Protein AF-A0A6P0NW24-F1 (afdb_monomer)

Sequence (133 aa):
MTEERVIKIGGDTQISASSNTKISDQFTITNNIENSFNTLAETKVDEDIKNLLDQLLKAINEVNKKATPEQAETVETMAQDAETLVKESTKTQPRRKWYEMSLEGLKDAAKNMGDIAIPVLKVVDKISPILLP

Structure (mmCIF, N/CA/C/O backbone):
data_AF-A0A6P0NW24-F1
#
_entry.id   AF-A0A6P0NW24-F1
#
loop_
_atom_site.group_PDB
_atom_site.id
_atom_site.type_symbol
_atom_site.label_atom_id
_atom_site.label_alt_id
_atom_site.label_comp_id
_atom_site.label_asym_id
_atom_site.label_entity_id
_atom_site.label_seq_id
_atom_site.pdbx_PDB_ins_code
_atom_site.Cartn_x
_atom_site.Cartn_y
_atom_site.Cartn_z
_atom_site.occupancy
_atom_site.B_iso_or_equiv
_atom_site.auth_seq_id
_atom_site.auth_comp_id
_atom_site.auth_asym_id
_atom_site.auth_atom_id
_atom_site.pdbx_PDB_model_num
ATOM 1 N N . MET A 1 1 ? 43.310 22.328 -19.550 1.00 39.75 1 MET A N 1
ATOM 2 C CA . MET A 1 1 ? 43.492 20.917 -19.156 1.00 39.75 1 MET A CA 1
ATOM 3 C C . MET A 1 1 ? 43.455 20.886 -17.641 1.00 39.75 1 MET A C 1
ATOM 5 O O . MET A 1 1 ? 44.419 21.293 -17.014 1.00 39.75 1 MET A O 1
ATOM 9 N N . THR A 1 2 ? 42.297 20.592 -17.060 1.00 40.59 2 THR A N 1
ATOM 10 C CA . THR A 1 2 ? 42.105 20.524 -15.604 1.00 40.59 2 THR A CA 1
ATOM 11 C C . THR A 1 2 ? 42.203 19.070 -15.181 1.00 40.59 2 THR A C 1
ATOM 13 O O . THR A 1 2 ? 41.459 18.239 -15.694 1.00 40.59 2 THR A O 1
ATOM 16 N N . GLU A 1 3 ? 43.156 18.773 -14.301 1.00 44.84 3 GLU A N 1
ATOM 17 C CA . GLU A 1 3 ? 43.402 17.424 -13.805 1.00 44.84 3 GLU A CA 1
ATOM 18 C C . GLU A 1 3 ? 42.316 16.986 -12.819 1.00 44.84 3 GLU A C 1
ATOM 20 O O . GLU A 1 3 ? 42.019 17.667 -11.835 1.00 44.84 3 GLU A O 1
ATOM 25 N N . GLU A 1 4 ? 41.728 15.831 -13.105 1.00 42.72 4 GLU A N 1
ATOM 26 C CA . GLU A 1 4 ? 40.756 15.149 -12.267 1.00 42.72 4 GLU A CA 1
ATOM 27 C C . GLU A 1 4 ? 41.482 14.469 -11.096 1.00 42.72 4 GLU A C 1
ATOM 29 O O . GLU A 1 4 ? 42.306 13.571 -11.278 1.00 42.72 4 GLU A O 1
ATOM 34 N N . ARG A 1 5 ? 41.200 14.907 -9.864 1.00 49.00 5 ARG A N 1
ATOM 35 C CA . ARG A 1 5 ? 41.702 14.238 -8.658 1.00 49.00 5 ARG A CA 1
ATOM 36 C C . ARG A 1 5 ? 40.837 13.019 -8.357 1.00 49.00 5 ARG A C 1
ATOM 38 O O . ARG A 1 5 ? 39.780 13.136 -7.745 1.00 49.00 5 ARG A O 1
ATOM 45 N N . VAL A 1 6 ? 41.326 11.846 -8.744 1.00 48.28 6 VAL A N 1
ATOM 46 C CA . VAL A 1 6 ? 40.735 10.555 -8.373 1.00 48.28 6 VAL A CA 1
ATOM 47 C C . VAL A 1 6 ? 41.052 10.256 -6.904 1.00 48.28 6 VAL A C 1
ATOM 49 O O . VAL A 1 6 ? 42.190 9.944 -6.554 1.00 48.28 6 VAL A O 1
ATOM 52 N N . ILE A 1 7 ? 40.044 10.334 -6.033 1.00 49.94 7 ILE A N 1
ATOM 53 C CA . ILE A 1 7 ? 40.124 9.795 -4.670 1.00 49.94 7 ILE A CA 1
ATOM 54 C C . ILE A 1 7 ? 39.885 8.285 -4.770 1.00 49.94 7 ILE A C 1
ATOM 56 O O . ILE A 1 7 ? 38.765 7.842 -5.006 1.00 49.94 7 ILE A O 1
ATOM 60 N N . LYS A 1 8 ? 40.943 7.483 -4.610 1.00 43.34 8 LYS A N 1
ATOM 61 C CA . LYS A 1 8 ? 40.828 6.022 -4.504 1.00 43.34 8 LYS A CA 1
ATOM 62 C C . LYS A 1 8 ? 40.441 5.644 -3.075 1.00 43.34 8 LYS A C 1
ATOM 64 O O .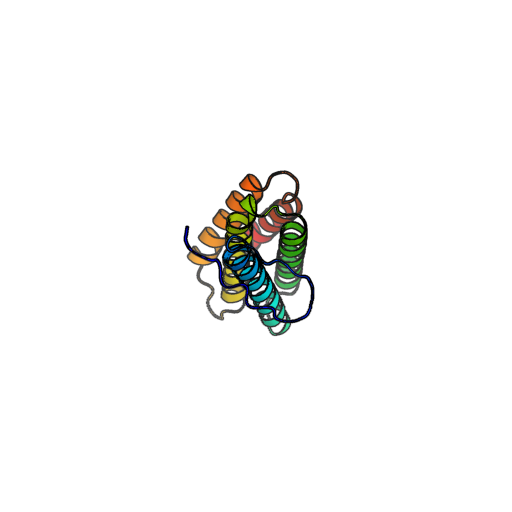 LYS A 1 8 ? 41.292 5.652 -2.189 1.00 43.34 8 LYS A O 1
ATOM 69 N N . ILE A 1 9 ? 39.178 5.285 -2.869 1.00 50.75 9 ILE A N 1
ATOM 70 C CA . ILE A 1 9 ? 38.753 4.462 -1.731 1.00 50.75 9 ILE A CA 1
ATOM 71 C C . ILE A 1 9 ? 38.632 3.034 -2.268 1.00 50.75 9 ILE A C 1
ATOM 73 O O . ILE A 1 9 ? 38.057 2.825 -3.331 1.00 50.75 9 ILE A O 1
ATOM 77 N N . GLY A 1 10 ? 39.273 2.074 -1.601 1.00 46.25 10 GLY A N 1
ATOM 78 C CA . GLY A 1 10 ? 39.336 0.686 -2.057 1.00 46.25 10 GLY A CA 1
ATOM 79 C C . GLY A 1 10 ? 37.954 0.050 -2.240 1.00 46.25 10 GLY A C 1
ATOM 80 O O . GLY A 1 10 ? 37.070 0.240 -1.408 1.00 46.25 10 GLY A O 1
ATOM 81 N N . GLY A 1 11 ? 37.821 -0.731 -3.315 1.00 44.28 11 GLY A N 1
ATOM 82 C CA . GLY A 1 11 ? 36.614 -1.456 -3.716 1.00 44.28 11 GLY A CA 1
ATOM 83 C C . GLY A 1 11 ? 36.001 -0.851 -4.978 1.00 44.28 11 GLY A C 1
ATOM 84 O O . GLY A 1 11 ? 35.437 0.234 -4.924 1.00 44.28 11 GLY A O 1
ATOM 85 N N . ASP A 1 12 ? 36.129 -1.544 -6.111 1.00 47.66 12 ASP A N 1
ATOM 86 C CA . ASP A 1 12 ? 35.763 -1.093 -7.463 1.00 47.66 12 ASP A CA 1
ATOM 87 C C . ASP A 1 12 ? 34.252 -0.862 -7.667 1.00 47.66 12 ASP A C 1
ATOM 89 O O . ASP A 1 12 ? 33.597 -1.549 -8.446 1.00 47.66 12 ASP A O 1
ATOM 93 N N . THR A 1 13 ? 33.669 0.133 -7.003 1.00 51.84 13 THR A N 1
ATOM 94 C CA . THR A 1 13 ? 32.369 0.684 -7.398 1.00 51.84 13 THR A CA 1
ATOM 95 C C . THR A 1 13 ? 32.582 2.104 -7.891 1.00 51.84 13 THR A C 1
ATOM 97 O O . THR A 1 13 ? 32.702 3.052 -7.118 1.00 51.84 13 THR A O 1
ATOM 100 N N . GLN A 1 14 ? 32.649 2.249 -9.214 1.00 45.91 14 GLN A N 1
ATOM 101 C CA . GLN A 1 14 ? 32.608 3.550 -9.871 1.00 45.91 14 GLN A CA 1
ATOM 102 C C . GLN A 1 14 ? 31.190 4.119 -9.722 1.00 45.91 14 GLN A C 1
ATOM 104 O O . GLN A 1 14 ? 30.301 3.826 -10.517 1.00 45.91 14 GLN A O 1
ATOM 109 N N . ILE A 1 15 ? 30.955 4.903 -8.668 1.00 49.78 15 ILE A N 1
ATOM 110 C CA . ILE A 1 15 ? 29.700 5.636 -8.478 1.00 49.78 15 ILE A CA 1
ATOM 111 C C . ILE A 1 15 ? 29.811 6.943 -9.272 1.00 49.78 15 ILE A C 1
ATOM 113 O O . ILE A 1 15 ? 30.416 7.912 -8.818 1.00 49.78 15 ILE A O 1
ATOM 117 N N . SER A 1 16 ? 29.253 6.967 -10.486 1.00 48.12 16 SER A N 1
ATOM 118 C CA . SER A 1 16 ? 29.070 8.210 -11.242 1.00 48.12 16 SER A CA 1
ATOM 119 C C . SER A 1 16 ? 28.020 9.089 -10.552 1.00 48.12 16 SER A C 1
ATOM 121 O O . SER A 1 16 ? 27.059 8.587 -9.970 1.00 48.12 16 SER A O 1
ATOM 123 N N . ALA A 1 17 ? 28.176 10.413 -10.604 1.00 46.56 17 ALA A N 1
ATOM 124 C CA . ALA A 1 17 ? 27.355 11.383 -9.866 1.00 46.56 17 ALA A CA 1
ATOM 125 C C . ALA A 1 17 ? 25.835 11.366 -10.186 1.00 46.56 17 ALA A C 1
ATOM 127 O O . ALA A 1 17 ? 25.069 12.034 -9.499 1.00 46.56 17 ALA A O 1
ATOM 128 N N . SER A 1 18 ? 25.374 10.571 -11.161 1.00 50.22 18 SER A N 1
ATOM 129 C CA . SER A 1 18 ? 23.950 10.252 -11.389 1.00 50.22 18 SER A CA 1
ATOM 130 C C . SER A 1 18 ? 23.377 9.194 -10.434 1.00 50.22 18 SER A C 1
ATOM 132 O O . SER A 1 18 ? 22.185 8.901 -10.474 1.00 50.22 18 SER A O 1
ATOM 134 N N . SER A 1 19 ? 24.229 8.558 -9.634 1.00 53.88 19 SER A N 1
ATOM 135 C CA . SER A 1 19 ? 23.867 7.451 -8.746 1.00 53.88 19 SER A CA 1
ATOM 136 C C . SER A 1 19 ? 23.485 7.925 -7.343 1.00 53.88 19 SER A C 1
ATOM 138 O O . SER A 1 19 ? 22.760 7.220 -6.652 1.00 53.88 19 SER A O 1
ATOM 140 N N . ASN A 1 20 ? 23.906 9.126 -6.929 1.00 50.28 20 ASN A N 1
ATOM 141 C CA . ASN A 1 20 ? 23.624 9.632 -5.581 1.00 50.28 20 ASN A CA 1
ATOM 142 C C . ASN A 1 20 ? 22.130 9.910 -5.352 1.00 50.28 20 ASN A C 1
ATOM 144 O O . ASN A 1 20 ? 21.627 9.579 -4.286 1.00 50.28 20 ASN A O 1
ATOM 148 N N . THR A 1 21 ? 21.419 10.453 -6.346 1.00 53.44 21 THR A N 1
ATOM 149 C CA . THR A 1 21 ? 19.963 10.679 -6.262 1.00 53.44 21 THR A CA 1
ATOM 150 C C . THR A 1 21 ? 19.177 9.370 -6.370 1.00 53.44 21 THR A C 1
ATOM 152 O O . THR A 1 21 ? 18.294 9.095 -5.574 1.00 53.44 21 THR A O 1
ATOM 155 N N . LYS A 1 22 ? 19.572 8.468 -7.274 1.00 59.38 22 LYS A N 1
ATOM 156 C CA . LYS A 1 22 ? 18.902 7.165 -7.437 1.00 59.38 22 LYS A CA 1
ATOM 157 C C . LYS A 1 22 ? 19.003 6.279 -6.192 1.00 59.38 22 LYS A C 1
ATOM 159 O O . LYS A 1 22 ? 18.055 5.577 -5.854 1.00 59.38 22 LYS A O 1
ATOM 164 N N . ILE A 1 23 ? 20.152 6.305 -5.512 1.00 62.03 23 ILE A N 1
ATOM 165 C CA . ILE A 1 23 ? 20.346 5.581 -4.251 1.00 62.03 23 ILE A CA 1
ATOM 166 C C . ILE A 1 23 ? 19.511 6.221 -3.133 1.00 62.03 23 ILE A C 1
ATOM 168 O O . ILE A 1 23 ? 18.936 5.486 -2.330 1.00 62.03 23 ILE A O 1
ATOM 172 N N . SER A 1 24 ? 19.403 7.556 -3.081 1.00 65.00 24 SER A N 1
ATOM 173 C CA . SER A 1 24 ? 18.580 8.225 -2.066 1.00 65.00 24 SER A CA 1
ATOM 174 C C . SER A 1 24 ? 17.090 7.946 -2.240 1.00 65.00 24 SER A C 1
ATOM 176 O O . SER A 1 24 ? 16.416 7.689 -1.245 1.00 65.00 24 SER A O 1
ATOM 178 N N . ASP A 1 25 ? 16.587 7.926 -3.474 1.00 73.31 25 ASP A N 1
ATOM 179 C CA . ASP A 1 25 ? 15.161 7.712 -3.747 1.00 73.31 25 ASP A CA 1
ATOM 180 C C . ASP A 1 25 ? 14.765 6.274 -3.393 1.00 73.31 25 ASP A C 1
ATOM 182 O O . ASP A 1 25 ? 13.826 6.040 -2.632 1.00 73.31 25 ASP A O 1
ATOM 186 N N . GLN A 1 26 ? 15.567 5.294 -3.827 1.00 72.75 26 GLN A N 1
ATOM 187 C CA . GLN A 1 26 ? 15.350 3.884 -3.495 1.00 72.75 26 GLN A CA 1
ATOM 188 C C . GLN A 1 26 ? 15.390 3.625 -1.979 1.00 72.75 26 GLN A C 1
ATOM 190 O O . GLN A 1 26 ? 14.616 2.815 -1.456 1.00 72.75 26 GLN A O 1
ATOM 195 N N . PHE A 1 27 ? 16.292 4.308 -1.267 1.00 77.06 27 PHE A N 1
ATOM 196 C CA . PHE A 1 27 ? 16.398 4.224 0.187 1.00 77.06 27 PHE A CA 1
ATOM 197 C C . PHE A 1 27 ? 15.160 4.812 0.875 1.00 77.06 27 PHE A C 1
ATOM 199 O O . PHE A 1 27 ? 14.579 4.163 1.744 1.00 77.06 27 PHE A O 1
ATOM 206 N N . THR A 1 28 ? 14.704 5.991 0.447 1.00 83.38 28 THR A N 1
ATOM 207 C CA . THR A 1 28 ? 13.495 6.638 0.978 1.00 83.38 28 THR A CA 1
ATOM 208 C C . THR A 1 28 ? 12.250 5.776 0.761 1.00 83.38 28 THR A C 1
ATOM 210 O O . THR A 1 28 ? 11.503 5.534 1.710 1.00 83.38 28 THR A O 1
ATOM 213 N N . ILE A 1 29 ? 12.059 5.233 -0.447 1.00 87.81 29 ILE A N 1
ATOM 214 C CA . ILE A 1 29 ? 10.926 4.351 -0.773 1.00 87.81 29 ILE A CA 1
ATOM 215 C C . ILE A 1 29 ? 10.911 3.124 0.144 1.00 87.81 29 ILE A C 1
ATOM 217 O O . ILE A 1 29 ? 9.877 2.787 0.724 1.00 87.81 29 ILE A O 1
ATOM 221 N N . THR A 1 30 ? 12.061 2.462 0.295 1.00 85.50 30 THR A N 1
ATOM 222 C CA . THR A 1 30 ? 12.174 1.243 1.107 1.00 85.50 30 THR A CA 1
ATOM 223 C C . THR A 1 30 ? 11.846 1.530 2.572 1.00 85.50 30 THR A C 1
ATOM 225 O O . THR A 1 30 ? 11.039 0.816 3.165 1.00 85.50 30 THR A O 1
ATOM 228 N N . ASN A 1 31 ? 12.362 2.633 3.123 1.00 86.38 31 ASN A N 1
ATOM 229 C CA . ASN A 1 31 ? 12.066 3.041 4.497 1.00 86.38 31 ASN A CA 1
ATOM 230 C C . ASN A 1 31 ? 10.577 3.343 4.711 1.00 86.38 31 ASN A C 1
ATOM 232 O O . ASN A 1 31 ? 10.016 2.948 5.730 1.00 86.38 31 ASN A O 1
ATOM 236 N N . ASN A 1 32 ? 9.911 4.011 3.764 1.00 88.12 32 ASN A N 1
ATOM 237 C CA . ASN A 1 32 ? 8.479 4.313 3.877 1.00 88.12 32 ASN A CA 1
ATOM 238 C C . ASN A 1 32 ? 7.628 3.033 3.892 1.00 88.12 32 ASN A C 1
ATOM 240 O O . ASN A 1 32 ? 6.691 2.909 4.685 1.00 88.12 32 ASN A O 1
ATOM 244 N N . ILE A 1 33 ? 7.981 2.056 3.053 1.00 90.75 33 ILE A N 1
ATOM 245 C CA . ILE A 1 33 ? 7.313 0.750 3.016 1.00 90.75 33 ILE A CA 1
ATOM 246 C C . ILE A 1 33 ? 7.540 -0.005 4.335 1.00 90.75 33 ILE A C 1
ATOM 248 O O . ILE A 1 33 ? 6.583 -0.505 4.927 1.00 90.75 33 ILE A O 1
ATOM 252 N N . GLU A 1 34 ? 8.777 -0.058 4.832 1.00 91.00 34 GLU A N 1
ATOM 253 C CA . GLU A 1 34 ? 9.110 -0.723 6.099 1.00 91.00 34 GLU A CA 1
ATOM 254 C C . GLU A 1 34 ? 8.407 -0.074 7.298 1.00 91.00 34 GLU A C 1
ATOM 256 O O . GLU A 1 34 ? 7.786 -0.768 8.106 1.00 91.00 34 GLU A O 1
ATOM 261 N N . ASN A 1 35 ? 8.414 1.258 7.379 1.00 90.44 35 ASN A N 1
ATOM 262 C CA . ASN A 1 35 ? 7.697 2.004 8.413 1.00 90.44 35 ASN A CA 1
ATOM 263 C C . ASN A 1 35 ? 6.193 1.717 8.384 1.00 90.44 35 ASN A C 1
ATOM 265 O O . ASN A 1 35 ? 5.560 1.596 9.438 1.00 90.44 35 ASN A O 1
ATOM 269 N N . SER A 1 36 ? 5.622 1.566 7.189 1.00 90.06 36 SER A N 1
ATOM 270 C CA . SER A 1 36 ? 4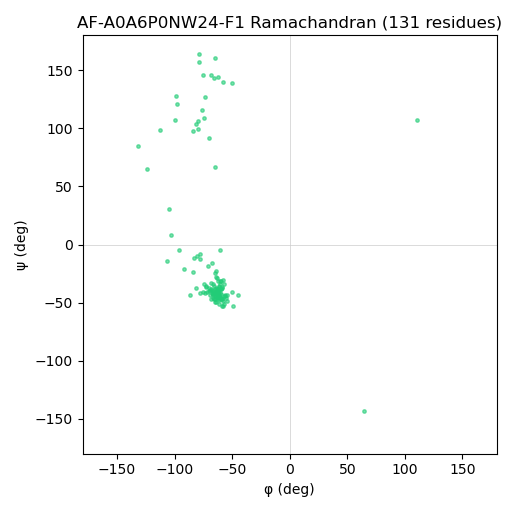.214 1.215 7.016 1.00 90.06 36 SER A CA 1
ATOM 271 C C . SER A 1 36 ? 3.918 -0.199 7.516 1.00 90.06 36 SER A C 1
ATOM 273 O O . SER A 1 36 ? 2.939 -0.388 8.235 1.00 90.06 36 SER A O 1
ATOM 275 N N . PHE A 1 37 ? 4.774 -1.182 7.214 1.00 94.12 37 PHE A N 1
ATOM 276 C CA . PHE A 1 37 ? 4.634 -2.539 7.754 1.00 94.12 37 PHE A CA 1
ATOM 277 C C . PHE A 1 37 ? 4.741 -2.565 9.279 1.00 94.12 37 PHE A C 1
ATOM 279 O O . PHE A 1 37 ? 3.907 -3.190 9.933 1.00 94.12 37 PHE A O 1
ATOM 286 N N . ASN A 1 38 ? 5.721 -1.856 9.845 1.00 91.00 38 ASN A N 1
ATOM 287 C CA . ASN A 1 38 ? 5.909 -1.769 11.293 1.00 91.00 38 ASN A CA 1
ATOM 288 C C . ASN A 1 38 ? 4.687 -1.139 11.966 1.00 91.00 38 ASN A C 1
ATOM 290 O O . ASN A 1 38 ? 4.127 -1.711 12.900 1.00 91.00 38 ASN A O 1
ATOM 294 N N . THR A 1 39 ? 4.210 -0.014 11.422 1.00 91.75 39 THR A N 1
ATOM 295 C CA . THR A 1 39 ? 2.989 0.640 11.903 1.00 91.75 39 THR A CA 1
ATOM 296 C C . THR A 1 39 ? 1.822 -0.338 11.848 1.00 91.75 39 THR A C 1
ATOM 298 O O . THR A 1 39 ? 1.162 -0.541 12.859 1.00 91.75 39 THR A O 1
ATOM 301 N N . LEU A 1 40 ? 1.596 -0.995 10.704 1.00 91.19 40 LEU A N 1
ATOM 302 C CA . LEU A 1 40 ? 0.488 -1.927 10.496 1.00 91.19 40 LEU A CA 1
ATOM 303 C C . LEU A 1 40 ? 0.535 -3.144 11.438 1.00 91.19 40 LEU A C 1
ATOM 305 O O . LEU A 1 40 ? -0.511 -3.618 11.892 1.00 91.19 40 LEU A O 1
ATOM 309 N N . ALA A 1 41 ? 1.727 -3.646 11.761 1.00 87.38 41 ALA A N 1
ATOM 310 C CA . ALA A 1 41 ? 1.905 -4.770 12.673 1.00 87.38 41 ALA A CA 1
ATOM 311 C C . ALA A 1 41 ? 1.404 -4.444 14.090 1.00 87.38 41 ALA A C 1
ATOM 313 O O . ALA A 1 41 ? 0.725 -5.278 14.696 1.00 87.38 41 ALA A O 1
ATOM 314 N N . GLU A 1 42 ? 1.655 -3.225 14.570 1.00 86.50 42 GLU A N 1
ATOM 315 C CA . GLU A 1 42 ? 1.365 -2.777 15.940 1.00 86.50 42 GLU A CA 1
ATOM 316 C C . GLU A 1 42 ? -0.087 -2.314 16.165 1.00 86.50 42 GLU A C 1
ATOM 318 O O . GLU A 1 42 ? -0.527 -2.139 17.305 1.00 86.50 42 GLU A O 1
ATOM 323 N N . THR A 1 43 ? -0.865 -2.125 15.098 1.00 83.19 43 THR A N 1
ATOM 324 C CA . THR A 1 43 ? -2.241 -1.609 15.195 1.00 83.19 43 THR A CA 1
ATOM 325 C C . THR A 1 43 ? -3.254 -2.671 15.623 1.00 83.19 43 THR A C 1
ATOM 327 O O . THR A 1 43 ? -3.093 -3.871 15.368 1.00 83.19 43 THR A O 1
ATOM 330 N N . LYS A 1 44 ? -4.367 -2.176 16.182 1.00 83.62 44 LYS A N 1
ATOM 331 C CA . LYS A 1 44 ? -5.599 -2.925 16.465 1.00 83.62 44 LYS A CA 1
ATOM 332 C C . LYS A 1 44 ? -6.730 -2.601 15.478 1.00 83.62 44 LYS A C 1
ATOM 334 O O . LYS A 1 44 ? -7.892 -2.588 15.877 1.00 83.62 44 LYS A O 1
ATOM 339 N N . VAL A 1 45 ? -6.403 -2.257 14.232 1.00 86.12 45 VAL A N 1
ATOM 340 C CA . VAL A 1 45 ? -7.426 -2.115 13.184 1.00 86.12 45 VAL A CA 1
ATOM 341 C C . VAL A 1 45 ? -8.081 -3.461 12.896 1.00 86.12 45 VAL A C 1
ATOM 343 O O . VAL A 1 45 ? -7.528 -4.511 13.231 1.00 86.12 45 VAL A O 1
ATOM 346 N N . ASP A 1 46 ? -9.260 -3.407 12.284 1.00 89.31 46 ASP A N 1
ATOM 347 C CA . ASP A 1 46 ? -9.982 -4.586 11.820 1.00 89.31 46 ASP A CA 1
ATOM 348 C C . ASP A 1 46 ? -9.080 -5.518 10.987 1.00 89.31 46 ASP A C 1
ATOM 350 O O . ASP A 1 46 ? -8.248 -5.055 10.201 1.00 89.31 46 ASP A O 1
ATOM 354 N N . GLU A 1 47 ? -9.215 -6.830 11.191 1.00 90.25 47 GLU A N 1
ATOM 355 C CA . GLU A 1 47 ? -8.305 -7.828 10.620 1.00 90.25 47 GLU A CA 1
ATOM 356 C C . GLU A 1 47 ? -8.399 -7.898 9.089 1.00 90.25 47 GLU A C 1
ATOM 358 O O . GLU A 1 47 ? -7.371 -8.051 8.422 1.00 90.25 47 GLU A O 1
ATOM 363 N N . ASP A 1 48 ? -9.588 -7.682 8.517 1.00 90.62 48 ASP A N 1
ATOM 364 C CA . ASP A 1 48 ? -9.772 -7.664 7.065 1.00 90.62 48 ASP A CA 1
ATOM 365 C C . ASP A 1 48 ? -9.088 -6.435 6.454 1.00 90.62 48 ASP A C 1
ATOM 367 O O . ASP A 1 48 ? -8.361 -6.547 5.458 1.00 90.62 48 ASP A O 1
ATOM 371 N N . ILE A 1 49 ? -9.237 -5.267 7.090 1.00 92.12 49 ILE A N 1
ATOM 372 C CA . ILE A 1 49 ? -8.533 -4.039 6.688 1.00 92.12 49 ILE A CA 1
ATOM 373 C C . ILE A 1 49 ? -7.019 -4.229 6.822 1.00 92.12 49 ILE A C 1
ATOM 375 O O . ILE A 1 49 ? -6.269 -3.881 5.907 1.00 92.12 49 ILE A O 1
ATOM 379 N N . LYS A 1 50 ? -6.557 -4.822 7.930 1.00 94.00 50 LYS A N 1
ATOM 380 C CA . LYS A 1 50 ? -5.136 -5.089 8.179 1.00 94.00 50 LYS A CA 1
ATOM 381 C C . LYS A 1 50 ? -4.538 -5.979 7.092 1.00 94.00 50 LYS A C 1
ATOM 383 O O . LYS A 1 50 ? -3.484 -5.659 6.548 1.00 94.00 50 LYS A O 1
ATOM 388 N N . ASN A 1 51 ? -5.226 -7.059 6.735 1.00 95.25 51 ASN A N 1
ATOM 389 C CA . ASN A 1 51 ? -4.789 -7.984 5.695 1.00 95.25 51 ASN A CA 1
ATOM 390 C C . ASN A 1 51 ? -4.741 -7.326 4.304 1.00 95.25 51 ASN A C 1
ATOM 392 O O . ASN A 1 51 ? -3.821 -7.577 3.525 1.00 95.25 51 ASN A O 1
ATOM 396 N N . LEU A 1 52 ? -5.703 -6.460 3.979 1.00 96.88 52 LEU A N 1
ATOM 397 C CA . LEU A 1 52 ? -5.690 -5.737 2.707 1.00 96.88 52 LEU A CA 1
ATOM 398 C C . LEU A 1 52 ? -4.574 -4.686 2.642 1.00 96.88 52 LEU A C 1
ATOM 400 O O . LEU A 1 52 ? -3.912 -4.577 1.611 1.00 96.88 52 LEU A O 1
ATOM 404 N N . LEU A 1 53 ? -4.319 -3.951 3.728 1.00 96.50 53 LEU A N 1
ATOM 405 C CA . LEU A 1 53 ? -3.199 -3.006 3.802 1.00 96.50 53 LEU A CA 1
ATOM 406 C C . LEU A 1 53 ? -1.842 -3.725 3.707 1.00 96.50 53 LEU A C 1
ATOM 408 O O . LEU A 1 53 ? -0.943 -3.241 3.025 1.00 96.50 53 LEU A O 1
ATOM 412 N N . ASP A 1 54 ? -1.699 -4.911 4.301 1.00 97.00 54 ASP A N 1
ATOM 413 C CA . ASP A 1 54 ? -0.492 -5.737 4.161 1.00 97.00 54 ASP A CA 1
ATOM 414 C C . ASP A 1 54 ? -0.283 -6.192 2.705 1.00 97.00 54 ASP A C 1
ATOM 416 O O . ASP A 1 54 ? 0.815 -6.062 2.157 1.00 97.00 54 ASP A O 1
ATOM 420 N N . GLN A 1 55 ? -1.346 -6.650 2.036 1.00 98.00 55 GLN A N 1
ATOM 421 C CA . GLN A 1 55 ? -1.300 -6.993 0.611 1.00 98.00 55 GLN A CA 1
ATOM 422 C C . GLN A 1 55 ? -0.933 -5.790 -0.263 1.00 98.00 55 GLN A C 1
ATOM 424 O O . GLN A 1 55 ? -0.174 -5.950 -1.221 1.00 98.00 55 GLN A O 1
ATOM 429 N N . LEU A 1 56 ? -1.436 -4.597 0.068 1.00 98.31 56 LEU A N 1
ATOM 430 C CA . LEU A 1 56 ? -1.114 -3.359 -0.639 1.00 98.31 56 LEU A CA 1
ATOM 431 C C . LEU A 1 56 ? 0.384 -3.054 -0.542 1.00 98.31 56 LEU A C 1
ATOM 433 O O . LEU A 1 56 ? 1.042 -2.875 -1.566 1.00 98.31 56 LEU A O 1
ATOM 437 N N . LEU A 1 57 ? 0.938 -3.059 0.672 1.00 97.94 57 LEU A N 1
ATOM 438 C CA . LEU A 1 57 ? 2.358 -2.788 0.906 1.00 97.94 57 LEU A CA 1
ATOM 439 C C . LEU A 1 57 ? 3.260 -3.831 0.235 1.00 97.94 57 LEU A C 1
ATOM 441 O O . LEU A 1 57 ? 4.274 -3.480 -0.372 1.00 97.94 57 LEU A O 1
ATOM 445 N N . LYS A 1 58 ? 2.876 -5.114 0.271 1.00 98.12 58 LYS A N 1
ATOM 446 C CA . LYS A 1 58 ? 3.594 -6.184 -0.441 1.00 98.12 58 LYS A CA 1
ATOM 447 C C . LYS A 1 58 ? 3.576 -5.962 -1.949 1.00 98.12 58 LYS A C 1
ATOM 449 O O . LYS A 1 58 ? 4.619 -6.079 -2.586 1.00 98.12 58 LYS A O 1
ATOM 454 N N . ALA A 1 59 ? 2.423 -5.609 -2.515 1.00 98.25 59 ALA A N 1
ATOM 455 C CA . ALA A 1 59 ? 2.304 -5.314 -3.937 1.00 98.25 59 ALA A CA 1
ATOM 456 C C . ALA A 1 59 ? 3.187 -4.125 -4.347 1.00 98.25 59 ALA A C 1
ATOM 458 O O . ALA A 1 59 ? 3.909 -4.229 -5.336 1.00 98.25 59 ALA A O 1
ATOM 459 N N . ILE A 1 60 ? 3.198 -3.039 -3.569 1.00 97.88 60 ILE A N 1
ATOM 460 C CA . ILE A 1 60 ? 4.045 -1.864 -3.831 1.00 97.88 60 ILE A CA 1
ATOM 461 C C . ILE A 1 60 ? 5.531 -2.227 -3.742 1.00 97.88 60 ILE A C 1
ATOM 463 O O . ILE A 1 60 ? 6.306 -1.826 -4.606 1.00 97.88 60 ILE A O 1
ATOM 467 N N . ASN A 1 61 ? 5.936 -3.044 -2.766 1.00 96.50 61 ASN A N 1
ATOM 468 C CA . ASN A 1 61 ? 7.319 -3.515 -2.672 1.00 96.50 61 ASN A CA 1
ATOM 469 C C . ASN A 1 61 ? 7.734 -4.354 -3.896 1.00 96.50 61 ASN A C 1
ATOM 471 O O . ASN A 1 61 ? 8.848 -4.228 -4.399 1.00 96.50 61 ASN A O 1
ATOM 475 N N . GLU A 1 62 ? 6.837 -5.190 -4.419 1.00 97.25 62 GLU A N 1
ATOM 476 C CA . GLU A 1 62 ? 7.095 -5.943 -5.652 1.00 97.25 62 GLU A CA 1
ATOM 477 C C . GLU A 1 62 ? 7.168 -5.048 -6.894 1.00 97.25 62 GLU A C 1
ATOM 479 O O . GLU A 1 62 ? 7.947 -5.338 -7.804 1.00 97.25 62 GLU A O 1
ATOM 484 N N . VAL A 1 63 ? 6.400 -3.955 -6.936 1.00 96.88 63 VAL A N 1
ATOM 485 C CA . VAL A 1 63 ? 6.530 -2.938 -7.988 1.00 96.88 63 VAL A CA 1
ATOM 486 C C . VAL A 1 63 ? 7.880 -2.235 -7.880 1.00 96.88 63 VAL A C 1
ATOM 488 O O . VAL A 1 63 ? 8.591 -2.144 -8.875 1.00 96.88 63 VAL A O 1
ATOM 491 N N . ASN A 1 64 ? 8.274 -1.820 -6.674 1.00 95.44 64 ASN A N 1
ATOM 492 C CA . ASN A 1 64 ? 9.547 -1.156 -6.398 1.00 95.44 64 ASN A CA 1
ATOM 493 C C . ASN A 1 64 ? 10.753 -1.975 -6.890 1.00 95.44 64 ASN A C 1
ATOM 495 O O . ASN A 1 64 ? 11.636 -1.452 -7.558 1.00 95.44 64 ASN A O 1
ATOM 499 N N . LYS A 1 65 ? 10.750 -3.294 -6.659 1.00 94.00 65 LYS A N 1
ATOM 500 C CA . LYS A 1 65 ? 11.812 -4.205 -7.132 1.00 94.00 65 LYS A CA 1
ATOM 501 C C . LYS A 1 65 ? 11.929 -4.304 -8.658 1.00 94.00 65 LYS A C 1
ATOM 503 O O . LYS A 1 65 ? 12.963 -4.745 -9.154 1.00 94.00 65 LYS A O 1
ATOM 508 N N . LYS A 1 66 ? 10.862 -3.984 -9.395 1.00 94.81 66 LYS A N 1
ATOM 509 C CA . LYS A 1 66 ? 10.777 -4.114 -10.861 1.00 94.81 66 LYS A CA 1
ATOM 510 C C . LYS A 1 66 ? 10.833 -2.772 -11.583 1.00 94.81 66 LYS A C 1
ATOM 512 O O . LYS A 1 66 ? 10.993 -2.760 -12.801 1.00 94.81 66 LYS A O 1
ATOM 517 N N . ALA A 1 67 ? 10.649 -1.677 -10.853 1.00 93.50 67 ALA A N 1
ATOM 518 C CA . ALA A 1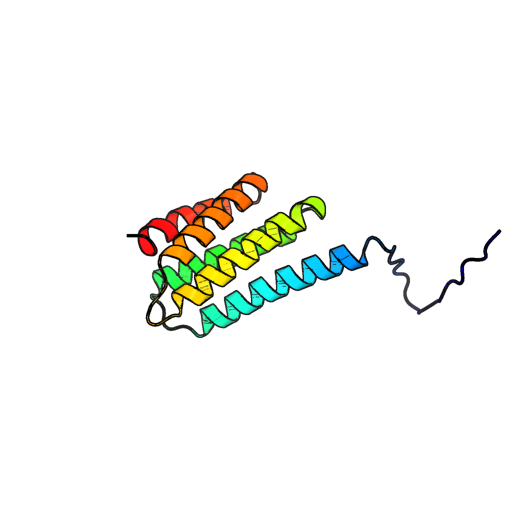 67 ? 10.600 -0.339 -11.405 1.00 93.50 67 ALA A CA 1
ATOM 519 C C . ALA A 1 67 ? 11.953 0.062 -11.997 1.00 93.50 67 ALA A C 1
ATOM 521 O O . ALA A 1 67 ? 13.020 -0.274 -11.477 1.00 93.50 67 ALA A O 1
ATOM 522 N N . THR A 1 68 ? 11.906 0.802 -13.100 1.00 92.00 68 THR A N 1
ATOM 5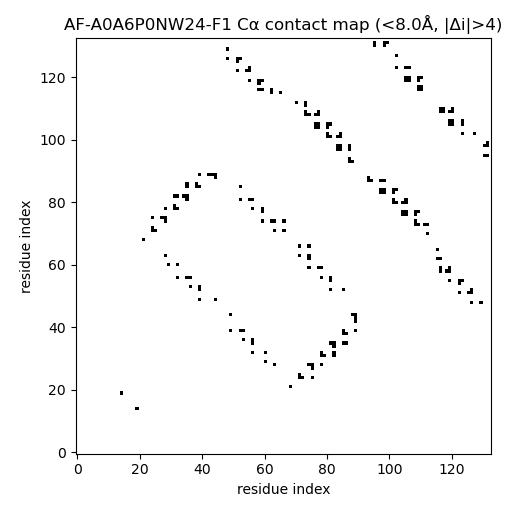23 C CA . THR A 1 68 ? 13.094 1.460 -13.640 1.00 92.00 68 THR A CA 1
ATOM 524 C C . THR A 1 68 ? 13.398 2.731 -12.839 1.00 92.00 68 THR A C 1
ATOM 526 O O . THR A 1 68 ? 12.524 3.258 -12.149 1.00 92.00 68 THR A O 1
ATOM 529 N N . PRO A 1 69 ? 14.611 3.300 -12.952 1.00 88.62 69 PRO A N 1
ATOM 530 C CA . PRO A 1 69 ? 14.922 4.568 -12.293 1.00 88.62 69 PRO A CA 1
ATOM 531 C C . PRO A 1 69 ? 13.995 5.727 -12.690 1.00 88.62 69 PRO A C 1
ATOM 533 O O . PRO A 1 69 ? 13.753 6.613 -11.885 1.00 88.62 69 PRO A O 1
ATOM 536 N N . GLU A 1 70 ? 13.470 5.723 -13.916 1.00 90.19 70 GLU A N 1
ATOM 537 C CA . GLU A 1 70 ? 12.525 6.741 -14.407 1.00 90.19 70 GLU A CA 1
ATOM 538 C C . GLU A 1 70 ? 11.146 6.624 -13.744 1.00 90.19 70 GLU A C 1
ATOM 540 O O . GLU A 1 70 ? 10.366 7.568 -13.752 1.00 90.19 70 GLU A O 1
ATOM 545 N N . GLN A 1 71 ? 10.853 5.468 -13.151 1.00 93.62 71 GLN A N 1
ATOM 546 C CA . GLN A 1 71 ? 9.602 5.176 -12.464 1.00 93.62 71 GLN A CA 1
ATOM 547 C C . GLN A 1 71 ? 9.693 5.388 -10.946 1.00 93.62 71 GLN A C 1
ATOM 549 O O . GLN A 1 71 ? 8.675 5.274 -10.261 1.00 93.62 71 GLN A O 1
ATOM 554 N N . ALA A 1 72 ? 10.879 5.702 -10.411 1.00 91.56 72 ALA A N 1
ATOM 555 C CA . ALA A 1 72 ? 11.124 5.799 -8.972 1.00 91.56 72 ALA A CA 1
ATOM 556 C C . ALA A 1 72 ? 10.178 6.793 -8.277 1.00 91.56 72 ALA A C 1
ATOM 558 O O . ALA A 1 72 ? 9.576 6.446 -7.268 1.00 91.56 72 ALA A O 1
ATOM 559 N N . GLU A 1 73 ? 9.947 7.970 -8.866 1.00 93.12 73 GLU A N 1
ATOM 560 C CA . GLU A 1 73 ? 9.022 8.985 -8.331 1.00 93.12 73 GLU A CA 1
ATOM 561 C C . GLU A 1 73 ? 7.570 8.475 -8.251 1.00 93.12 73 GLU A C 1
ATOM 563 O O . GLU A 1 73 ? 6.839 8.740 -7.294 1.00 93.12 73 GLU A O 1
ATOM 568 N N . THR A 1 74 ? 7.143 7.672 -9.231 1.00 96.12 74 THR A N 1
ATOM 569 C CA . THR A 1 74 ? 5.800 7.074 -9.220 1.00 96.12 74 THR A CA 1
ATOM 570 C C . THR A 1 74 ? 5.685 5.999 -8.136 1.00 96.12 74 THR A C 1
ATOM 572 O O . THR A 1 74 ? 4.654 5.890 -7.471 1.00 96.12 74 THR A O 1
ATOM 575 N N . VAL A 1 75 ? 6.750 5.222 -7.909 1.00 96.38 75 VAL A N 1
ATOM 576 C CA . VAL A 1 75 ? 6.810 4.262 -6.796 1.00 96.38 75 VAL A CA 1
ATOM 577 C C . VAL A 1 75 ? 6.821 4.966 -5.448 1.00 96.38 75 VAL A C 1
ATOM 579 O O . VAL A 1 75 ? 6.124 4.529 -4.532 1.00 96.38 75 VAL A O 1
ATOM 582 N N . GLU A 1 76 ? 7.565 6.061 -5.326 1.00 94.88 76 GLU A N 1
ATOM 583 C CA . GLU A 1 76 ? 7.587 6.873 -4.117 1.00 94.88 76 GLU A CA 1
ATOM 584 C C . GLU A 1 76 ? 6.202 7.415 -3.784 1.00 94.88 76 GLU A C 1
ATOM 586 O O . GLU A 1 76 ? 5.753 7.259 -2.649 1.00 94.88 76 GLU A O 1
ATOM 591 N N . THR A 1 77 ? 5.490 7.945 -4.779 1.00 96.06 77 THR A N 1
ATOM 592 C CA . THR A 1 77 ? 4.101 8.395 -4.617 1.00 96.06 77 THR A CA 1
ATOM 593 C C . THR A 1 77 ? 3.219 7.275 -4.057 1.00 96.06 77 THR A C 1
ATOM 595 O O . THR A 1 77 ? 2.554 7.462 -3.040 1.00 96.06 77 THR A O 1
ATOM 598 N N . MET A 1 78 ? 3.285 6.064 -4.634 1.00 97.94 78 MET A N 1
ATOM 599 C CA . MET A 1 78 ? 2.533 4.917 -4.105 1.00 97.94 78 MET A CA 1
ATOM 600 C C . MET A 1 78 ? 2.912 4.582 -2.658 1.00 97.94 78 MET A C 1
ATOM 602 O O . MET A 1 78 ? 2.037 4.283 -1.846 1.00 97.94 78 MET A O 1
ATOM 606 N N . ALA A 1 79 ? 4.202 4.612 -2.318 1.00 97.31 79 ALA A N 1
ATOM 607 C CA . ALA A 1 79 ? 4.663 4.318 -0.966 1.00 97.31 79 ALA A CA 1
ATOM 60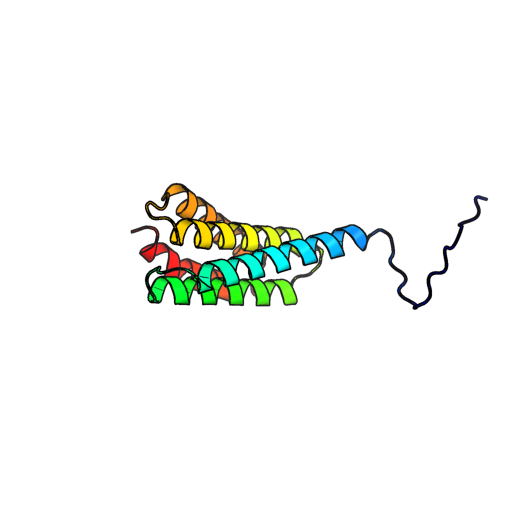8 C C . ALA A 1 79 ? 4.169 5.363 0.051 1.00 97.31 79 ALA A C 1
ATOM 610 O O . ALA A 1 79 ? 3.719 4.988 1.132 1.00 97.31 79 ALA A O 1
ATOM 611 N N . GLN A 1 80 ? 4.204 6.652 -0.297 1.00 96.94 80 GLN A N 1
ATOM 612 C CA . GLN A 1 80 ? 3.731 7.749 0.556 1.00 96.94 80 GLN A CA 1
ATOM 613 C C . GLN A 1 80 ? 2.208 7.704 0.770 1.00 96.94 80 GLN A C 1
ATOM 615 O O . GLN A 1 80 ? 1.723 7.870 1.896 1.00 96.94 80 GLN A O 1
ATOM 620 N N . ASP A 1 81 ? 1.441 7.426 -0.284 1.00 98.06 81 ASP A N 1
ATOM 621 C CA . ASP A 1 81 ? -0.012 7.289 -0.180 1.00 98.06 81 ASP A CA 1
ATOM 622 C C . ASP A 1 81 ? -0.412 6.054 0.635 1.00 98.06 81 ASP A C 1
ATOM 624 O O . ASP A 1 81 ? -1.292 6.132 1.497 1.00 98.06 81 ASP A O 1
AT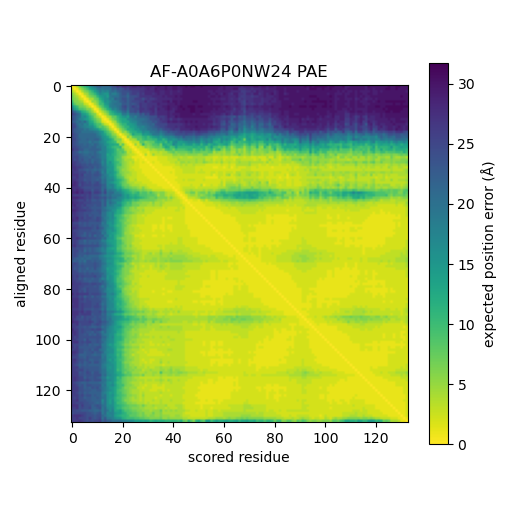OM 628 N N . ALA A 1 82 ? 0.264 4.918 0.433 1.00 97.62 82 ALA A N 1
ATOM 629 C CA . ALA A 1 82 ? 0.041 3.726 1.247 1.00 97.62 82 ALA A CA 1
ATOM 630 C C . ALA A 1 82 ? 0.400 3.960 2.721 1.00 97.62 82 ALA A C 1
ATOM 632 O O . ALA A 1 82 ? -0.353 3.542 3.603 1.00 97.62 82 ALA A O 1
ATOM 633 N N . GLU A 1 83 ? 1.495 4.670 3.002 1.00 96.56 83 GLU A N 1
ATOM 634 C CA . GLU A 1 83 ? 1.858 5.052 4.367 1.00 96.56 83 GLU A CA 1
ATOM 635 C C . GLU A 1 83 ? 0.763 5.923 4.999 1.00 96.56 83 GLU A C 1
ATOM 637 O O . GLU A 1 83 ? 0.376 5.709 6.151 1.00 96.56 83 GLU A O 1
ATOM 642 N N . THR A 1 84 ? 0.209 6.869 4.238 1.00 96.62 84 THR A N 1
ATOM 643 C CA . THR A 1 84 ? -0.890 7.723 4.702 1.00 96.62 84 THR A CA 1
ATOM 644 C C . THR A 1 84 ? -2.143 6.901 5.007 1.00 96.62 84 THR A C 1
ATOM 646 O O . THR A 1 84 ? -2.733 7.086 6.073 1.00 96.62 84 THR A O 1
ATOM 649 N N . LEU A 1 85 ? -2.520 5.942 4.151 1.00 95.44 85 LEU A N 1
ATOM 650 C CA . LEU A 1 85 ? -3.639 5.032 4.427 1.00 95.44 85 LEU A CA 1
ATOM 651 C C . LEU A 1 85 ? -3.428 4.225 5.703 1.00 95.44 85 LEU A C 1
ATOM 653 O O . LEU A 1 85 ? -4.331 4.161 6.540 1.00 95.44 85 LEU A O 1
ATOM 657 N N . VAL A 1 86 ? -2.238 3.644 5.873 1.00 95.75 86 VAL A N 1
ATOM 658 C CA . VAL A 1 86 ? -1.894 2.897 7.084 1.00 95.75 86 VAL A CA 1
ATOM 659 C C . VAL A 1 86 ? -2.015 3.815 8.296 1.00 95.75 86 VAL A C 1
ATOM 661 O O . VAL A 1 86 ? -2.780 3.504 9.206 1.00 95.75 86 VAL A O 1
ATOM 664 N N . LYS A 1 87 ? -1.366 4.984 8.293 1.00 94.69 87 LYS A N 1
ATOM 665 C CA . LYS A 1 87 ? -1.409 5.946 9.406 1.00 94.69 87 LYS A CA 1
ATOM 666 C C . LYS A 1 87 ? -2.816 6.443 9.723 1.00 94.69 87 LYS A C 1
ATOM 668 O O . LYS A 1 87 ? -3.125 6.658 10.888 1.00 94.69 87 LYS A O 1
ATOM 673 N N . GLU A 1 88 ? -3.670 6.671 8.730 1.00 94.94 88 GLU A N 1
ATOM 674 C CA . GLU A 1 88 ? -5.057 7.078 8.977 1.00 94.94 88 GLU A CA 1
ATOM 675 C C . GLU A 1 88 ? -5.903 5.923 9.511 1.00 94.94 88 GLU A C 1
ATOM 677 O O . GLU A 1 88 ? -6.722 6.148 10.396 1.00 94.94 88 GLU A O 1
ATOM 682 N N . SER A 1 89 ? -5.684 4.689 9.041 1.00 91.75 89 SER A N 1
ATOM 683 C CA . SER A 1 89 ? -6.374 3.497 9.557 1.00 91.75 89 SER A CA 1
ATOM 684 C C . SER A 1 89 ? -6.138 3.266 11.046 1.00 91.75 89 SER A C 1
ATOM 686 O O . SER A 1 89 ? -7.042 2.808 11.734 1.00 91.75 89 SER A O 1
ATOM 688 N N . THR A 1 90 ? -4.975 3.653 11.578 1.00 89.88 90 THR A N 1
ATOM 689 C CA . THR A 1 90 ? -4.655 3.464 13.001 1.00 89.88 90 THR A CA 1
ATOM 690 C C . THR A 1 90 ? -5.268 4.512 13.924 1.00 89.88 90 THR A C 1
ATOM 692 O O . THR A 1 90 ? -5.205 4.366 15.148 1.00 89.88 90 THR A O 1
ATOM 695 N N . LYS A 1 91 ? -5.840 5.590 13.376 1.00 91.44 91 LYS A N 1
ATOM 696 C CA . LYS A 1 91 ? -6.375 6.688 14.181 1.00 91.44 91 LYS A CA 1
ATOM 697 C C . LYS A 1 91 ? -7.695 6.305 14.824 1.00 91.44 91 LYS A C 1
ATOM 699 O O . LYS A 1 91 ? -8.540 5.651 14.230 1.00 91.44 91 LYS A O 1
ATOM 704 N N . THR A 1 92 ? -7.914 6.831 16.025 1.00 88.81 92 THR A N 1
ATOM 705 C CA . THR A 1 92 ? -9.209 6.742 16.716 1.00 88.81 92 THR A CA 1
ATOM 706 C C . THR A 1 92 ? -10.325 7.450 15.949 1.00 88.81 92 THR A C 1
ATOM 708 O O . THR A 1 92 ? -11.479 7.041 16.023 1.00 88.81 92 THR A O 1
ATOM 711 N N . GLN A 1 93 ? -9.982 8.511 15.215 1.00 90.31 93 GLN A N 1
ATOM 712 C CA . GLN A 1 93 ? -10.876 9.245 14.323 1.00 90.31 93 GLN A CA 1
ATOM 713 C C . GLN A 1 93 ? -10.182 9.452 12.970 1.00 90.31 93 GLN A C 1
ATOM 715 O O . GLN A 1 93 ? -9.532 10.483 12.761 1.00 90.31 93 GLN A O 1
ATOM 720 N N . PRO A 1 94 ? -10.268 8.465 12.061 1.00 91.38 94 PRO A N 1
ATOM 721 C CA . PRO A 1 94 ? -9.710 8.585 10.726 1.00 91.38 94 PRO A CA 1
ATOM 722 C C . PRO A 1 94 ? -10.371 9.712 9.945 1.00 91.38 94 PRO A C 1
ATOM 724 O O . PRO A 1 94 ? -11.574 9.966 10.052 1.00 91.38 94 PRO A O 1
ATOM 727 N N . ARG A 1 95 ? -9.583 10.400 9.126 1.00 95.88 95 ARG A N 1
ATOM 728 C CA . ARG A 1 95 ? -10.071 11.540 8.357 1.00 95.88 95 ARG A CA 1
ATOM 729 C C . ARG A 1 95 ? -10.365 11.093 6.932 1.00 95.88 95 ARG A C 1
ATOM 731 O O . ARG A 1 95 ? -9.444 10.931 6.138 1.00 95.88 95 ARG A O 1
ATOM 738 N N . ARG A 1 96 ? -11.654 10.981 6.589 1.00 94.94 96 ARG A N 1
ATOM 739 C CA . ARG A 1 96 ? -12.133 10.504 5.274 1.00 94.94 96 ARG A CA 1
ATOM 740 C C . ARG A 1 96 ? -11.391 11.120 4.084 1.00 94.94 96 ARG A C 1
ATOM 742 O O . ARG A 1 96 ? -10.996 10.401 3.176 1.00 94.94 96 ARG A O 1
ATOM 749 N N . LYS A 1 97 ? -11.137 12.433 4.115 1.00 96.69 97 LYS A N 1
ATOM 750 C CA . LYS A 1 97 ? -10.456 13.139 3.020 1.00 96.69 97 LYS A CA 1
ATOM 751 C C . LYS A 1 97 ? -9.071 12.562 2.695 1.00 96.69 97 LYS A C 1
ATOM 753 O O . LYS A 1 97 ? -8.676 12.566 1.536 1.00 96.69 97 LYS A O 1
ATOM 758 N N . TRP A 1 98 ? -8.345 12.064 3.694 1.00 97.19 98 TRP A N 1
ATOM 759 C CA . TRP A 1 98 ? -7.036 11.446 3.481 1.00 97.19 98 TRP A CA 1
ATOM 760 C C . TRP A 1 98 ? -7.150 10.058 2.854 1.00 97.19 98 TRP A C 1
ATOM 762 O O . TRP A 1 98 ? -6.334 9.729 2.007 1.00 97.19 98 TRP A O 1
ATOM 772 N N . TYR A 1 99 ? -8.194 9.287 3.171 1.00 96.12 99 TYR A N 1
ATOM 773 C CA . TYR A 1 99 ? -8.473 8.048 2.440 1.00 96.12 99 TYR A CA 1
ATOM 774 C C . TYR A 1 99 ? -8.784 8.309 0.972 1.00 96.12 99 TYR A C 1
ATOM 776 O O . TYR A 1 99 ? -8.228 7.635 0.115 1.00 96.12 99 TYR A O 1
ATOM 784 N N . GLU A 1 100 ? -9.629 9.299 0.679 1.00 97.00 100 GLU A N 1
ATOM 785 C CA . GLU A 1 100 ? -9.969 9.668 -0.700 1.00 97.00 100 GLU A CA 1
ATOM 786 C C . GLU A 1 100 ? -8.718 10.044 -1.495 1.00 97.00 100 GLU A C 1
ATOM 788 O O . GLU A 1 100 ? -8.462 9.450 -2.537 1.00 97.00 100 GLU A O 1
ATOM 793 N N . MET A 1 101 ? -7.910 10.971 -0.968 1.00 97.50 101 MET A N 1
ATOM 794 C CA . MET A 1 101 ? -6.703 11.439 -1.653 1.00 97.50 101 MET A CA 1
ATOM 795 C C . MET A 1 101 ? -5.680 10.319 -1.842 1.00 97.50 101 MET A C 1
ATOM 797 O O . MET A 1 101 ? -5.156 10.165 -2.939 1.00 97.50 101 MET A O 1
ATOM 801 N N . SER A 1 102 ? -5.422 9.511 -0.813 1.00 97.62 102 SER A N 1
ATOM 802 C CA . SER A 1 102 ? -4.416 8.454 -0.914 1.00 97.62 102 SER A CA 1
ATOM 803 C C . SER A 1 102 ? -4.869 7.279 -1.783 1.00 97.62 102 SER A C 1
ATOM 805 O O . SER A 1 102 ? -4.057 6.715 -2.507 1.00 97.62 102 SER A O 1
ATOM 807 N N . LEU A 1 103 ? -6.155 6.903 -1.771 1.00 98.00 103 LEU A N 1
ATOM 808 C CA . LEU A 1 103 ? -6.672 5.868 -2.678 1.00 98.00 103 LEU A CA 1
ATOM 809 C C . LEU A 1 103 ? -6.666 6.341 -4.138 1.00 98.00 103 LEU A C 1
ATOM 811 O O . LEU A 1 103 ? -6.362 5.548 -5.029 1.00 98.00 103 LEU A O 1
ATOM 815 N N . GLU A 1 104 ? -6.985 7.613 -4.388 1.00 97.94 104 GLU A N 1
ATOM 816 C CA . GLU A 1 104 ? -6.906 8.222 -5.720 1.00 97.94 104 GLU A CA 1
ATOM 817 C C . GLU A 1 104 ? -5.455 8.283 -6.217 1.00 97.94 10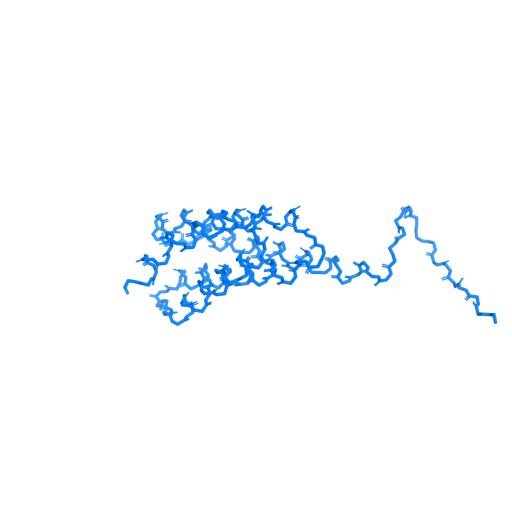4 GLU A C 1
ATOM 819 O O . GLU A 1 104 ? -5.165 7.780 -7.304 1.00 97.94 104 GLU A O 1
ATOM 824 N N . GLY A 1 105 ? -4.533 8.781 -5.386 1.00 97.81 105 GLY A N 1
ATOM 825 C CA . GLY A 1 105 ? -3.104 8.846 -5.696 1.00 97.81 105 GLY A CA 1
ATOM 826 C C . GLY A 1 105 ? -2.491 7.472 -5.977 1.00 97.81 105 GLY A C 1
ATOM 827 O O . GLY A 1 105 ? -1.868 7.278 -7.023 1.00 97.81 105 GLY A O 1
ATOM 828 N N . LEU A 1 106 ? -2.790 6.463 -5.148 1.00 98.31 106 LEU A N 1
ATOM 829 C CA . LEU A 1 106 ? -2.397 5.070 -5.399 1.00 98.31 106 LEU A CA 1
ATOM 830 C C . LEU A 1 106 ? -2.916 4.551 -6.735 1.00 98.31 106 LEU A C 1
ATOM 832 O O . LEU A 1 106 ? -2.191 3.877 -7.467 1.00 98.31 106 LEU A O 1
ATOM 836 N N . LYS A 1 107 ? -4.183 4.832 -7.048 1.00 98.19 107 LYS A N 1
ATOM 837 C CA . LYS A 1 107 ? -4.812 4.367 -8.281 1.00 98.19 107 LYS A CA 1
ATOM 838 C C . LYS A 1 107 ? -4.154 4.993 -9.504 1.00 98.19 107 LYS A C 1
ATOM 840 O O . LYS A 1 107 ? -3.895 4.289 -10.478 1.00 98.19 107 LYS A O 1
ATOM 845 N N . ASP A 1 108 ? -3.885 6.289 -9.469 1.00 98.06 108 ASP A N 1
ATOM 846 C CA . ASP A 1 108 ? -3.309 6.997 -10.607 1.00 98.06 108 ASP A CA 1
ATOM 847 C C . ASP A 1 108 ? -1.821 6.689 -10.781 1.00 98.06 108 ASP A C 1
ATOM 849 O O . ASP A 1 108 ? -1.391 6.382 -11.896 1.00 98.06 108 ASP A O 1
ATOM 853 N N . ALA A 1 109 ? -1.056 6.614 -9.691 1.00 97.75 109 ALA A N 1
ATOM 854 C CA . ALA A 1 109 ? 0.333 6.171 -9.733 1.00 97.75 109 ALA A CA 1
ATOM 855 C C . ALA A 1 109 ? 0.450 4.724 -10.248 1.00 97.75 109 ALA A C 1
ATOM 857 O O . ALA A 1 109 ? 1.255 4.439 -11.136 1.00 97.75 109 ALA A O 1
ATOM 858 N N . ALA A 1 110 ? -0.408 3.809 -9.787 1.00 97.81 110 ALA A N 1
ATOM 859 C CA . ALA A 1 110 ? -0.396 2.430 -10.269 1.00 97.81 110 ALA A CA 1
ATOM 860 C C . ALA A 1 110 ? -0.798 2.311 -11.752 1.00 97.81 110 ALA A C 1
ATOM 862 O O . ALA A 1 110 ? -0.215 1.506 -12.474 1.00 97.81 110 ALA A O 1
ATOM 863 N N . LYS A 1 111 ? -1.735 3.129 -12.255 1.00 97.94 111 LYS A N 1
ATOM 864 C CA . LYS A 1 111 ? -2.023 3.182 -13.702 1.00 97.94 111 LYS A CA 1
ATOM 865 C C . LYS A 1 111 ? -0.809 3.652 -14.506 1.00 97.94 111 LYS A C 1
ATOM 867 O O . LYS A 1 111 ? -0.526 3.068 -15.549 1.00 97.94 111 LYS A O 1
ATOM 872 N N . ASN A 1 112 ? -0.083 4.659 -14.018 1.00 97.06 112 ASN A N 1
ATOM 873 C CA . ASN A 1 112 ? 1.118 5.182 -14.681 1.00 97.06 112 ASN A CA 1
ATOM 874 C C . ASN A 1 112 ? 2.251 4.144 -14.746 1.00 97.06 112 ASN A C 1
ATOM 876 O O . ASN A 1 112 ? 3.044 4.149 -15.685 1.00 97.06 112 ASN A O 1
ATOM 880 N N . MET A 1 113 ? 2.291 3.214 -13.790 1.00 95.50 113 MET A N 1
ATOM 881 C CA . MET A 1 113 ? 3.229 2.087 -13.779 1.00 95.50 113 MET A CA 1
ATOM 882 C C . MET A 1 113 ? 2.845 0.946 -14.733 1.00 95.50 113 MET A C 1
ATOM 884 O O . MET A 1 113 ? 3.662 0.061 -14.987 1.00 95.50 113 MET A O 1
ATOM 888 N N . GLY A 1 114 ? 1.621 0.943 -15.268 1.00 95.31 114 GLY A N 1
ATOM 889 C CA . GLY A 1 114 ? 1.133 -0.092 -16.174 1.00 95.31 114 GLY A CA 1
ATOM 890 C C . GLY A 1 114 ? 1.037 -1.477 -15.523 1.00 95.31 114 GLY A C 1
ATOM 891 O O . GLY A 1 114 ? 0.682 -1.624 -14.351 1.00 95.31 114 GLY A O 1
ATOM 892 N N . ASP A 1 115 ? 1.353 -2.518 -16.297 1.00 96.94 115 ASP A N 1
ATOM 893 C CA . ASP A 1 115 ? 1.055 -3.910 -15.935 1.00 96.94 115 ASP A CA 1
ATOM 894 C C . ASP A 1 115 ? 1.722 -4.380 -14.636 1.00 96.94 115 ASP A C 1
ATOM 896 O O . ASP A 1 115 ? 1.151 -5.191 -13.899 1.00 96.94 115 ASP A O 1
ATOM 900 N N . ILE A 1 116 ? 2.909 -3.855 -14.312 1.00 96.94 116 ILE A N 1
ATOM 901 C CA . ILE A 1 116 ? 3.635 -4.266 -13.103 1.00 96.94 116 ILE A CA 1
ATOM 902 C C . ILE A 1 116 ? 2.893 -3.879 -11.819 1.00 96.94 116 ILE A C 1
ATOM 904 O O . ILE A 1 116 ? 3.059 -4.566 -10.811 1.00 96.94 116 ILE A O 1
ATOM 908 N N . ALA A 1 117 ? 2.031 -2.856 -11.865 1.00 97.69 117 ALA A N 1
ATOM 909 C CA . ALA A 1 117 ? 1.255 -2.367 -10.728 1.00 97.69 117 ALA A CA 1
ATOM 910 C C . ALA A 1 117 ? -0.225 -2.795 -10.741 1.00 97.69 117 ALA A C 1
ATOM 912 O O . ALA A 1 117 ? -0.987 -2.399 -9.857 1.00 97.69 117 ALA A O 1
ATOM 913 N N . ILE A 1 118 ? -0.643 -3.687 -11.651 1.00 98.19 118 ILE A N 1
ATOM 914 C CA . ILE A 1 118 ? -1.978 -4.316 -11.601 1.00 98.19 118 ILE A CA 1
ATOM 915 C C . ILE A 1 118 ? -2.302 -4.911 -10.214 1.00 98.19 118 ILE A C 1
ATOM 917 O O . ILE A 1 118 ? -3.442 -4.760 -9.762 1.00 98.19 118 ILE A O 1
ATOM 921 N N . PRO A 1 119 ? -1.366 -5.579 -9.503 1.00 98.38 119 PRO A N 1
ATOM 922 C CA . PRO A 1 119 ? -1.637 -6.062 -8.151 1.00 98.38 119 PRO A CA 1
ATOM 923 C C . PRO A 1 119 ? -2.020 -4.945 -7.170 1.00 98.38 119 PRO A C 1
ATOM 925 O O . PRO A 1 119 ? -2.914 -5.158 -6.357 1.00 98.38 119 PRO A O 1
ATOM 928 N N . VAL A 1 120 ? -1.414 -3.756 -7.283 1.00 98.31 120 VAL A N 1
ATOM 929 C CA . VAL A 1 120 ? -1.744 -2.583 -6.452 1.00 98.31 120 VAL A CA 1
ATOM 930 C C . VAL A 1 120 ? -3.177 -2.132 -6.730 1.00 98.31 120 VAL A C 1
ATOM 932 O O . VAL A 1 120 ? -3.974 -2.039 -5.799 1.00 98.31 120 VAL A O 1
ATOM 935 N N . LEU A 1 121 ? -3.549 -1.962 -8.006 1.00 98.25 121 LEU A N 1
ATOM 936 C CA . LEU A 1 121 ? -4.909 -1.568 -8.409 1.00 98.25 121 LEU A CA 1
ATOM 937 C C . LEU A 1 121 ? -5.978 -2.516 -7.855 1.00 98.25 121 LEU A C 1
ATOM 939 O O . LEU A 1 121 ? -6.967 -2.076 -7.274 1.00 98.25 121 LEU A O 1
ATOM 943 N N . LYS A 1 122 ? -5.746 -3.830 -7.966 1.00 98.12 122 LYS A N 1
ATOM 944 C CA . LYS A 1 122 ? -6.676 -4.849 -7.459 1.00 98.12 122 LYS A CA 1
ATOM 945 C C . LYS A 1 122 ? -6.893 -4.762 -5.951 1.00 98.12 122 LYS A C 1
ATOM 947 O O . LYS A 1 122 ? -7.974 -5.107 -5.481 1.00 98.12 122 LYS A O 1
ATOM 952 N N . VAL A 1 123 ? -5.870 -4.382 -5.189 1.00 98.06 123 VAL A N 1
ATOM 953 C CA . VAL A 1 123 ? -5.991 -4.227 -3.737 1.00 98.06 123 VAL A CA 1
ATOM 954 C C . VAL A 1 123 ? -6.689 -2.908 -3.399 1.00 98.06 123 VAL A C 1
ATOM 956 O O . VAL A 1 123 ? -7.600 -2.912 -2.575 1.00 98.06 123 VAL A O 1
ATOM 959 N N . VAL A 1 124 ? -6.355 -1.811 -4.088 1.00 97.50 124 VAL A N 1
ATOM 960 C CA . VAL A 1 124 ? -7.034 -0.509 -3.939 1.00 97.50 124 VAL A CA 1
ATOM 961 C C . VAL A 1 124 ? -8.540 -0.632 -4.188 1.00 97.50 124 VAL A C 1
ATOM 963 O O . VAL A 1 124 ? -9.332 -0.138 -3.383 1.00 97.50 124 VAL A O 1
ATOM 966 N N . ASP A 1 125 ? -8.955 -1.352 -5.233 1.00 97.25 125 ASP A N 1
ATOM 967 C CA . ASP A 1 125 ? -10.374 -1.571 -5.546 1.00 97.25 125 ASP A CA 1
ATOM 968 C C . ASP A 1 125 ? -11.115 -2.351 -4.440 1.00 97.25 125 ASP A C 1
ATOM 970 O O . ASP A 1 125 ? -12.312 -2.152 -4.241 1.00 97.25 125 ASP A O 1
ATOM 974 N N . LYS A 1 126 ? -10.415 -3.210 -3.684 1.00 97.00 126 LYS A N 1
ATOM 975 C CA . LYS A 1 126 ? -10.983 -3.944 -2.537 1.00 97.00 126 LYS A CA 1
ATOM 976 C C . LYS A 1 126 ? -11.040 -3.105 -1.263 1.00 97.00 126 LYS A C 1
ATOM 978 O O . LYS A 1 126 ? -11.993 -3.231 -0.504 1.00 97.00 126 LYS A O 1
ATOM 983 N N . ILE A 1 127 ? -10.027 -2.272 -1.021 1.00 94.56 127 ILE A N 1
ATOM 984 C CA . ILE A 1 127 ? -9.941 -1.413 0.171 1.00 94.56 127 ILE A CA 1
ATOM 985 C C . ILE A 1 127 ? -10.954 -0.269 0.098 1.00 94.56 127 ILE A C 1
ATOM 987 O O . ILE A 1 127 ? -11.581 0.067 1.102 1.00 94.56 127 ILE A O 1
ATOM 991 N N . SER A 1 128 ? -11.118 0.323 -1.087 1.00 94.88 128 SER A N 1
ATOM 992 C CA . SER A 1 128 ? -11.934 1.522 -1.297 1.00 94.88 128 SER A CA 1
ATOM 993 C C . SER A 1 128 ? -13.342 1.446 -0.684 1.00 94.88 128 SER A C 1
ATOM 995 O O . SER A 1 128 ? -13.659 2.323 0.115 1.00 94.88 128 SER A O 1
ATOM 997 N N . PRO A 1 129 ? -14.175 0.418 -0.955 1.00 94.81 129 PRO A N 1
ATOM 998 C CA . PRO A 1 129 ? -15.528 0.349 -0.392 1.00 94.81 129 PRO A CA 1
ATOM 999 C C . PRO A 1 129 ? -15.568 0.135 1.129 1.00 94.81 129 PRO A C 1
ATOM 1001 O O . PRO A 1 129 ? -16.614 0.336 1.736 1.00 94.81 129 PRO A O 1
ATOM 1004 N N . ILE A 1 130 ? -14.461 -0.284 1.750 1.00 92.44 130 ILE A N 1
ATOM 1005 C CA . ILE A 1 130 ? -14.384 -0.513 3.199 1.00 92.44 130 ILE A CA 1
ATOM 1006 C C . ILE A 1 130 ? -14.024 0.788 3.925 1.00 92.44 130 ILE A C 1
ATOM 1008 O O . ILE A 1 130 ? -14.613 1.110 4.954 1.00 92.44 130 ILE A O 1
ATOM 1012 N N . LEU A 1 131 ? -13.062 1.547 3.390 1.00 89.44 131 LEU A N 1
ATOM 1013 C CA . LEU A 1 131 ? -12.604 2.804 3.997 1.00 89.44 131 LEU A CA 1
ATOM 1014 C C . LEU A 1 131 ? -13.472 4.012 3.617 1.00 89.44 131 LEU A C 1
ATOM 1016 O O . LEU A 1 131 ? -13.502 5.002 4.349 1.00 89.44 131 LEU A O 1
ATOM 1020 N N . LEU A 1 132 ? -14.173 3.936 2.483 1.00 90.12 132 LEU A N 1
ATOM 1021 C CA . LEU A 1 132 ? -15.065 4.972 1.964 1.00 90.12 132 LEU A CA 1
ATOM 1022 C C . LEU A 1 132 ? -16.478 4.412 1.729 1.00 90.12 132 LEU A C 1
ATOM 1024 O O . LEU A 1 132 ? -16.920 4.368 0.577 1.00 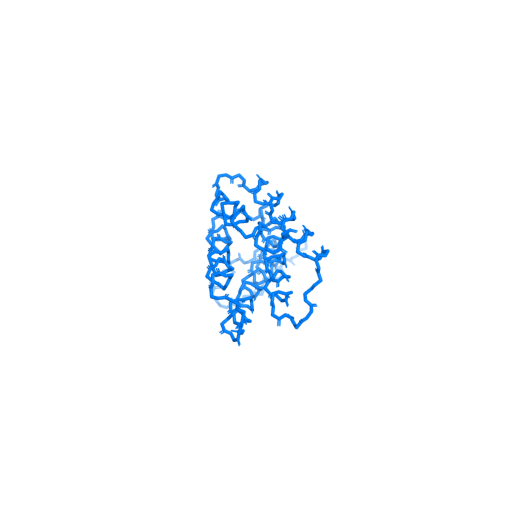90.12 132 LEU A O 1
ATOM 1028 N N . PRO A 1 133 ? -17.187 3.990 2.793 1.00 78.19 133 PRO A N 1
ATOM 1029 C CA . PRO A 1 133 ? -18.577 3.565 2.674 1.00 78.19 133 PRO A CA 1
ATOM 1030 C C . PRO A 1 133 ? -19.493 4.724 2.253 1.00 78.19 133 PRO A C 1
ATOM 1032 O O . PRO A 1 133 ? -19.091 5.915 2.407 1.00 78.19 133 PRO A O 1
#

Nearest PDB structures (foldseek):
  5cwf-assembly4_D  TM=4.808E-01  e=6.139E+00  synthetic construct
  8h4l-assembly1_R  TM=3.967E-01  e=3.441E+00  Homo sapiens
  8wst-assembly1_R  TM=3.427E-01  e=5.824E+00  Homo sapiens

pLDDT: mean 85.58, std 17.85, range [39.75, 98.38]

Radius of gyration: 18.22 Å; Cα contacts (8 Å, |Δi|>4): 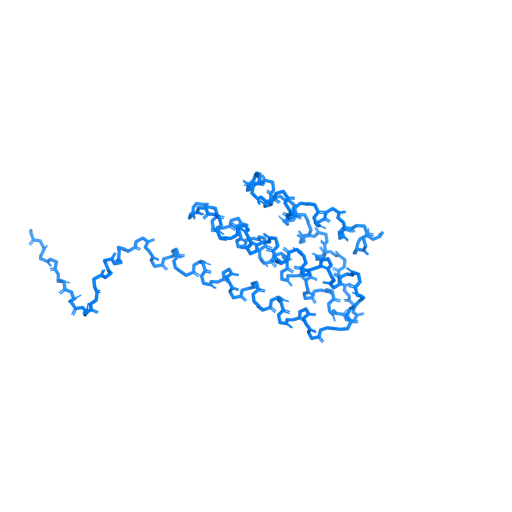121; chains: 1; bounding box: 62×29×36 Å

Solvent-accessible surface area (backbone atoms only — not comparable to full-atom values): 7632 Å² total; per-residue (Å²): 139,82,85,82,83,79,79,86,68,91,70,99,68,88,76,55,87,78,45,62,61,57,52,50,51,55,50,51,36,51,50,39,46,50,52,33,52,55,53,59,68,74,48,88,55,59,68,70,60,48,52,48,53,52,52,33,53,53,35,49,53,57,31,57,78,70,52,52,84,90,41,44,68,45,47,35,51,33,30,54,22,52,31,49,42,47,59,36,61,65,42,97,76,56,58,62,69,56,49,53,52,23,54,50,47,33,46,53,34,25,58,76,57,39,79,73,22,47,63,34,43,59,38,50,68,62,46,44,62,72,76,58,112

Mean predicted aligned error: 8.82 Å

Foldseek 3Di:
DDDDDDDDDDDPDPDDPVVVVLVVLLVLLVVLLVVLLVLLVPAPFDPVLSVLLVLLSVLLVQLSVVDDSVLSVLSSQLSVLSSQVSVQRRDPDRDLVSLVVSLVSQCVSLVVSPPSSPSNNVSSVVNCVVSPD

Secondary structure (DSSP, 8-state):
---------SS-----TTHHHHHHHHHHHHHHHHHHHHHHHH----HHHHHHHHHHHHHHHHHHTT--GGGHHHHHHHHHHHHHHHHHHTSSS--HHHHHHHHHHHHHHHHHTGGGGHHHHHHHHHHHHHH--